Protein AF-A0A1B8TB53-F1 (afdb_monomer_lite)

Radius of gyration: 17.91 Å; chains: 1; bounding box: 60×24×45 Å

Secondary structure (DSSP, 8-state):
------TTSPPP---HHHHHHHHHHHHTT----EEEEE----EEE-TTS-EEEPTTTT-EEE-HHHHHHHHHHHTTSS-EE-TTS-EE-GGGS-HHHHHHHHTS--EEEEE----HHHHHHHHHHHHHSSPPPPGGGS--

Structure (mmCIF, N/CA/C/O backbone):
data_AF-A0A1B8TB53-F1
#
_entry.id   AF-A0A1B8TB53-F1
#
loop_
_atom_site.group_PDB
_atom_site.id
_atom_site.type_symbol
_atom_site.label_atom_id
_atom_site.label_alt_id
_atom_site.label_comp_id
_atom_site.label_asym_id
_atom_site.label_entity_id
_atom_site.label_seq_id
_atom_site.pdbx_PDB_ins_code
_atom_site.Cartn_x
_atom_site.Cartn_y
_atom_site.Cartn_z
_atom_site.occupancy
_atom_site.B_iso_or_equiv
_atom_site.auth_seq_id
_atom_site.auth_comp_id
_atom_site.auth_asym_id
_atom_site.auth_atom_id
_atom_site.pdbx_PDB_model_num
ATOM 1 N N . MET A 1 1 ? 6.906 1.772 4.333 1.00 70.94 1 MET A N 1
ATOM 2 C CA . MET A 1 1 ? 7.228 0.341 4.105 1.00 70.94 1 MET A CA 1
ATOM 3 C C . MET A 1 1 ? 8.303 0.130 3.020 1.00 70.94 1 MET A C 1
ATOM 5 O O . MET A 1 1 ? 8.197 -0.798 2.235 1.00 70.94 1 MET A O 1
ATOM 9 N N . GLY A 1 2 ? 9.378 0.926 2.985 1.00 82.44 2 GLY A N 1
ATOM 10 C CA . GLY A 1 2 ? 10.648 0.583 2.308 1.00 82.44 2 GLY A CA 1
ATOM 11 C C . GLY A 1 2 ? 10.716 0.489 0.770 1.00 82.44 2 GLY A C 1
ATOM 12 O O . GLY A 1 2 ? 11.801 0.689 0.238 1.00 82.44 2 GLY A O 1
ATOM 13 N N . PHE A 1 3 ? 9.625 0.216 0.048 1.00 91.75 3 PHE A N 1
ATOM 14 C CA . PHE A 1 3 ? 9.687 0.026 -1.408 1.00 91.75 3 PHE A CA 1
ATOM 15 C C . PHE A 1 3 ? 9.943 1.337 -2.174 1.00 91.75 3 PHE A C 1
ATOM 17 O O . PHE A 1 3 ? 9.297 2.348 -1.870 1.00 91.75 3 PHE A O 1
ATOM 24 N N . PRO A 1 4 ? 10.815 1.329 -3.202 1.00 93.69 4 PRO A N 1
ATOM 25 C CA . PRO A 1 4 ? 10.954 2.455 -4.114 1.00 93.69 4 PRO A CA 1
ATOM 26 C C . PRO A 1 4 ? 9.691 2.627 -4.968 1.00 93.69 4 PRO A C 1
ATOM 28 O O . PRO A 1 4 ? 8.996 1.664 -5.302 1.00 93.69 4 PRO A O 1
ATOM 31 N N . LEU A 1 5 ? 9.392 3.875 -5.327 1.00 93.94 5 LEU A N 1
ATOM 32 C CA . LEU A 1 5 ? 8.239 4.238 -6.149 1.00 93.94 5 LEU A CA 1
ATOM 33 C C . LEU A 1 5 ? 8.730 4.784 -7.493 1.00 93.94 5 LEU A C 1
ATOM 35 O O . LEU A 1 5 ? 9.661 5.594 -7.503 1.00 93.94 5 LEU A O 1
ATOM 39 N N . PRO A 1 6 ? 8.124 4.386 -8.622 1.00 92.69 6 PRO A N 1
ATOM 40 C CA . PRO A 1 6 ? 8.462 4.974 -9.904 1.00 92.69 6 PRO A CA 1
ATOM 41 C C . PRO A 1 6 ? 7.930 6.413 -10.001 1.00 92.69 6 PRO A C 1
ATOM 43 O O . PRO A 1 6 ? 6.891 6.753 -9.434 1.00 92.69 6 PRO A O 1
ATOM 46 N N . SER A 1 7 ? 8.627 7.262 -10.758 1.00 92.69 7 SER A N 1
ATOM 47 C CA . SER A 1 7 ? 8.353 8.708 -10.869 1.00 92.69 7 SER A CA 1
ATOM 48 C C . SER A 1 7 ? 6.968 9.055 -11.430 1.00 92.69 7 SER A C 1
ATOM 50 O O . SER A 1 7 ? 6.443 10.134 -11.166 1.00 92.69 7 SER A O 1
ATOM 52 N N . TRP A 1 8 ? 6.373 8.144 -12.200 1.00 93.06 8 TRP A N 1
ATOM 53 C CA 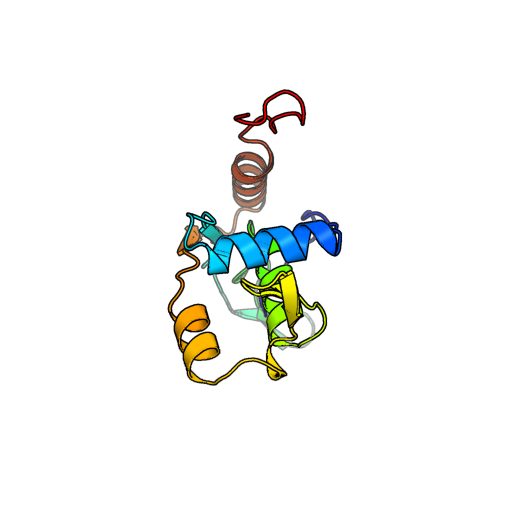. TRP A 1 8 ? 5.056 8.287 -12.822 1.00 93.06 8 TRP A CA 1
ATOM 54 C C . TRP A 1 8 ? 3.899 7.793 -11.942 1.00 93.06 8 TRP A C 1
ATOM 56 O O . TRP A 1 8 ? 2.736 7.938 -12.323 1.00 93.06 8 TRP A O 1
ATOM 66 N N . GLN A 1 9 ? 4.179 7.204 -10.776 1.00 93.31 9 GLN A N 1
ATOM 67 C CA . GLN A 1 9 ? 3.130 6.788 -9.851 1.00 93.31 9 GLN A CA 1
ATOM 68 C C . GLN A 1 9 ? 2.504 8.004 -9.162 1.00 93.31 9 GLN A C 1
ATOM 70 O O . GLN A 1 9 ? 3.156 9.012 -8.891 1.00 93.31 9 GLN A O 1
ATOM 75 N N . ARG A 1 10 ? 1.211 7.904 -8.845 1.00 93.19 10 ARG A N 1
ATOM 76 C CA . ARG A 1 10 ? 0.496 8.968 -8.133 1.00 93.19 10 ARG A CA 1
ATOM 77 C C . ARG A 1 10 ? 1.070 9.225 -6.724 1.00 93.19 10 ARG A C 1
ATOM 79 O O . ARG A 1 10 ? 1.613 8.309 -6.098 1.00 93.19 10 ARG A O 1
ATOM 86 N N . PRO A 1 11 ? 0.882 10.436 -6.170 1.00 94.00 11 PRO A N 1
ATOM 87 C CA . PRO A 1 11 ? 1.236 10.721 -4.784 1.00 94.00 11 PRO A CA 1
ATOM 88 C C . PRO A 1 11 ? 0.308 10.018 -3.779 1.00 94.00 11 PRO A C 1
ATOM 90 O O . PRO A 1 11 ? -0.775 9.516 -4.104 1.00 94.00 11 PRO A O 1
ATOM 93 N N . LEU A 1 12 ? 0.719 10.040 -2.510 1.00 93.94 12 LEU A N 1
ATOM 94 C CA . LEU A 1 12 ? -0.137 9.688 -1.379 1.00 93.94 12 LEU A CA 1
ATOM 95 C C . LEU A 1 12 ? -1.330 10.645 -1.307 1.00 93.94 12 LEU A C 1
ATOM 97 O O . LEU A 1 12 ? -1.154 11.853 -1.192 1.00 93.94 12 LEU A O 1
ATOM 101 N N . CYS A 1 13 ? -2.539 10.100 -1.400 1.00 94.50 13 CYS A N 1
ATOM 102 C CA . CYS A 1 13 ? -3.775 10.882 -1.480 1.00 94.50 13 CYS A CA 1
ATOM 103 C C . CYS A 1 13 ? -4.923 10.305 -0.646 1.00 94.50 13 CYS A C 1
ATOM 105 O O . CYS A 1 13 ? -5.995 10.903 -0.604 1.00 94.50 13 CYS A O 1
ATOM 107 N N . TRP A 1 14 ? -4.728 9.165 0.028 1.00 96.44 14 TRP A N 1
ATOM 108 C CA . TRP A 1 14 ? -5.709 8.687 0.998 1.00 96.44 14 TRP A CA 1
ATOM 109 C C . TRP A 1 14 ? -5.804 9.619 2.206 1.00 96.44 14 TRP A C 1
ATOM 111 O O . TRP A 1 14 ? -4.812 9.882 2.891 1.00 96.44 14 TRP A O 1
ATOM 121 N N . THR A 1 15 ? -7.030 10.062 2.469 1.00 95.75 15 THR A N 1
ATOM 122 C CA . THR A 1 15 ? -7.444 10.766 3.690 1.00 95.75 15 THR A CA 1
ATOM 123 C C . THR A 1 15 ? -7.280 9.880 4.926 1.00 95.75 15 THR A C 1
ATOM 125 O O . THR A 1 15 ? -7.162 8.655 4.812 1.00 95.75 15 THR A O 1
ATOM 128 N N . ALA A 1 16 ? -7.288 10.482 6.117 1.00 93.75 16 ALA A N 1
ATOM 129 C CA . ALA A 1 16 ? -7.226 9.730 7.369 1.00 93.75 16 ALA A CA 1
ATOM 130 C C . ALA A 1 16 ? -8.389 8.729 7.465 1.00 93.75 16 ALA A C 1
ATOM 132 O O . ALA A 1 16 ? -8.177 7.564 7.782 1.00 93.75 16 ALA A O 1
ATOM 133 N N . GLU A 1 17 ? -9.585 9.140 7.055 1.00 94.38 17 GLU A N 1
ATOM 134 C CA . GLU A 1 17 ? -10.802 8.331 7.065 1.00 94.38 17 GLU A CA 1
ATOM 135 C C . GLU A 1 17 ? -10.712 7.137 6.104 1.00 94.38 17 GLU A C 1
ATOM 137 O O . GLU A 1 17 ? -11.227 6.056 6.389 1.00 94.38 17 GLU A O 1
ATOM 142 N N . GLN A 1 18 ? -10.060 7.297 4.946 1.00 95.81 18 GLN A N 1
ATOM 143 C CA . GLN A 1 18 ? -9.799 6.178 4.031 1.00 95.81 18 GLN A CA 1
ATOM 144 C C . GLN A 1 18 ? -8.791 5.190 4.619 1.00 95.81 18 GLN A C 1
ATOM 146 O O . GLN A 1 18 ? -8.994 3.981 4.506 1.00 95.81 18 GLN A O 1
ATOM 151 N N . LYS A 1 19 ? -7.732 5.688 5.269 1.00 97.19 19 LYS A N 1
ATOM 152 C CA . LYS A 1 19 ? -6.756 4.831 5.953 1.00 97.19 19 LYS A CA 1
ATOM 153 C C . LYS A 1 19 ? -7.418 4.058 7.093 1.00 97.19 19 LYS A C 1
ATOM 155 O O . LYS A 1 19 ? -7.247 2.846 7.152 1.00 97.19 19 LYS A O 1
ATOM 160 N N . THR A 1 20 ? -8.217 4.718 7.931 1.00 96.19 20 THR A N 1
ATOM 161 C CA . THR A 1 20 ? -8.949 4.077 9.034 1.00 96.19 20 THR A CA 1
ATOM 162 C C . THR A 1 20 ? -9.864 2.968 8.524 1.00 96.19 20 THR A C 1
ATOM 164 O O . THR A 1 20 ? -9.717 1.832 8.965 1.00 96.19 20 THR A O 1
ATOM 167 N N . ARG A 1 21 ? -10.704 3.241 7.514 1.00 94.75 21 ARG A N 1
ATOM 168 C CA . ARG A 1 21 ? -11.585 2.224 6.903 1.00 94.75 21 ARG A CA 1
ATOM 169 C C . ARG A 1 21 ? -10.827 1.031 6.325 1.00 94.75 21 ARG A C 1
ATOM 171 O O . ARG A 1 21 ? -11.288 -0.109 6.390 1.00 94.75 21 ARG A O 1
ATOM 178 N N . PHE A 1 22 ? -9.650 1.276 5.756 1.00 96.38 22 PHE A N 1
ATOM 179 C CA . PHE A 1 22 ? -8.800 0.191 5.286 1.00 96.38 22 PHE A CA 1
ATOM 180 C C . PHE A 1 22 ? -8.290 -0.684 6.441 1.00 96.38 22 PHE A C 1
ATOM 182 O O . PHE A 1 22 ? -8.350 -1.906 6.338 1.00 96.38 22 PHE A O 1
ATOM 189 N N . ILE A 1 23 ? -7.844 -0.096 7.556 1.00 96.62 23 ILE A N 1
ATOM 190 C CA . ILE A 1 23 ? -7.408 -0.874 8.727 1.00 96.62 23 ILE A CA 1
ATOM 191 C C . ILE A 1 23 ? -8.577 -1.627 9.377 1.00 96.62 23 ILE A C 1
ATOM 193 O O . ILE A 1 23 ? -8.408 -2.782 9.761 1.00 96.62 23 ILE A O 1
ATOM 197 N N . GLU A 1 24 ? -9.770 -1.032 9.438 1.00 94.94 24 GLU A N 1
ATOM 198 C CA . GLU A 1 24 ? -10.997 -1.725 9.869 1.00 94.94 24 GLU A CA 1
ATOM 199 C C . GLU A 1 24 ? -11.269 -2.967 9.011 1.00 94.94 24 GLU A C 1
ATOM 201 O O . GLU A 1 24 ? -11.622 -4.020 9.537 1.00 94.94 24 GLU A O 1
ATOM 206 N N . SER A 1 25 ? -11.018 -2.887 7.700 1.00 94.19 25 SER A N 1
ATOM 207 C CA . SER A 1 25 ? -11.163 -4.034 6.793 1.00 94.19 25 SER A CA 1
ATOM 208 C C . SER A 1 25 ? -10.184 -5.167 7.143 1.00 94.19 25 SER A C 1
ATOM 210 O O . SER A 1 25 ? -10.558 -6.339 7.126 1.00 94.19 25 SER A O 1
ATOM 212 N N . ILE A 1 26 ? -8.949 -4.833 7.540 1.00 95.00 26 ILE A N 1
ATOM 213 C CA . ILE A 1 26 ? -7.969 -5.823 8.024 1.00 95.00 26 ILE A CA 1
ATOM 214 C C . ILE A 1 26 ? -8.471 -6.490 9.312 1.00 95.00 26 ILE A C 1
ATOM 216 O O . ILE A 1 26 ? -8.418 -7.713 9.434 1.00 95.00 26 ILE A O 1
ATOM 220 N N . TRP A 1 27 ? -8.988 -5.710 10.265 1.00 94.38 27 TRP A N 1
ATOM 221 C CA . TRP A 1 27 ? -9.533 -6.240 11.521 1.00 94.38 27 TRP A CA 1
ATOM 222 C C . TRP A 1 27 ? -10.758 -7.133 11.320 1.00 94.38 27 TRP A C 1
ATOM 224 O O . TRP A 1 27 ? -10.879 -8.167 11.985 1.00 94.38 27 TRP A O 1
ATOM 234 N N . ALA A 1 28 ? -11.619 -6.773 10.367 1.00 91.88 28 ALA A N 1
ATOM 235 C CA . ALA A 1 28 ? -12.775 -7.563 9.959 1.00 91.88 28 ALA A CA 1
ATOM 236 C C . ALA A 1 28 ? -12.389 -8.883 9.265 1.00 91.88 28 ALA A C 1
ATOM 238 O O . ALA A 1 28 ? -13.241 -9.755 9.099 1.00 91.88 28 ALA A O 1
ATOM 239 N N . GLY A 1 29 ? -11.122 -9.054 8.869 1.00 90.00 29 GLY A N 1
ATOM 240 C CA . GLY A 1 29 ? -10.645 -10.251 8.178 1.00 90.00 29 GLY A CA 1
ATOM 241 C C . GLY A 1 29 ? -11.221 -10.408 6.770 1.00 90.00 29 GLY A C 1
ATOM 242 O O . GLY A 1 29 ? -11.274 -11.528 6.260 1.00 90.00 29 GLY A O 1
ATOM 243 N N . VAL A 1 30 ? -11.679 -9.314 6.150 1.00 90.56 30 VAL A N 1
ATOM 244 C CA . VAL A 1 30 ? -12.139 -9.338 4.757 1.00 90.56 30 VAL A CA 1
ATOM 245 C C . VAL A 1 30 ? -10.949 -9.338 3.801 1.00 90.56 30 VAL A C 1
ATOM 247 O O . VAL A 1 30 ? -9.842 -8.936 4.162 1.00 90.56 30 VAL A O 1
ATOM 250 N N . ASP A 1 31 ? -11.172 -9.779 2.563 1.00 90.81 31 ASP A N 1
ATOM 251 C CA . ASP A 1 31 ? -10.146 -9.692 1.528 1.00 90.81 31 ASP A CA 1
ATOM 252 C C . ASP A 1 31 ? -9.798 -8.220 1.238 1.00 90.81 31 ASP A C 1
ATOM 254 O O . ASP A 1 31 ? -10.652 -7.413 0.869 1.00 90.81 31 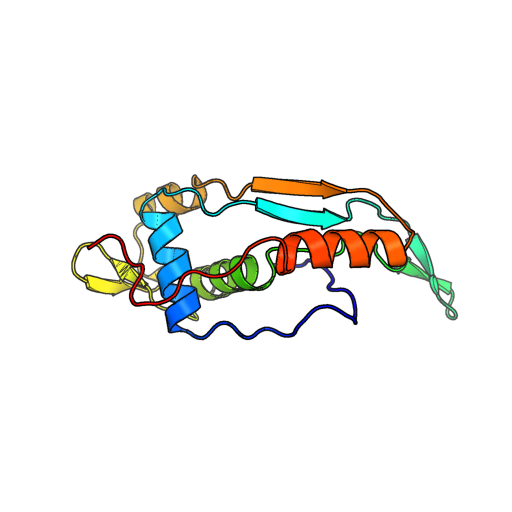ASP A O 1
ATOM 258 N N . ILE A 1 32 ? -8.522 -7.879 1.415 1.00 92.88 32 ILE A N 1
ATOM 259 C CA . ILE A 1 32 ? -7.952 -6.543 1.184 1.00 92.88 32 ILE A CA 1
ATOM 260 C C . ILE A 1 32 ? -7.200 -6.450 -0.154 1.00 92.88 32 ILE A C 1
ATOM 262 O O . ILE A 1 32 ? -6.557 -5.432 -0.459 1.00 92.88 32 ILE A O 1
ATOM 266 N N . GLY A 1 33 ? -7.262 -7.518 -0.952 1.00 92.62 33 GLY A N 1
ATOM 267 C CA . GLY A 1 33 ? -6.557 -7.693 -2.210 1.00 92.62 33 GLY A CA 1
ATOM 268 C C . GLY A 1 33 ? -5.052 -7.890 -2.033 1.00 92.62 33 GLY A C 1
ATOM 269 O O . GLY A 1 33 ? -4.541 -8.197 -0.957 1.00 92.62 33 GLY A O 1
ATOM 270 N N . SER A 1 34 ? -4.316 -7.670 -3.122 1.00 95.38 34 SER A N 1
ATOM 271 C CA . SER A 1 34 ? -2.853 -7.773 -3.164 1.00 95.38 34 SER A CA 1
ATOM 272 C C . SER A 1 34 ? -2.185 -6.417 -3.383 1.00 95.38 34 SER A C 1
ATOM 274 O O . SER A 1 34 ? -2.794 -5.534 -3.991 1.00 95.38 34 SER A O 1
ATOM 276 N N . TYR A 1 35 ? -0.927 -6.272 -2.973 1.00 96.25 35 TYR A N 1
ATOM 277 C CA . TYR A 1 35 ? -0.017 -5.246 -3.501 1.00 96.25 35 TYR A CA 1
ATOM 278 C C . TYR A 1 35 ? 0.862 -5.851 -4.599 1.00 96.25 35 TYR A C 1
ATOM 280 O O . TYR A 1 35 ? 1.036 -7.068 -4.643 1.00 96.25 35 TYR A O 1
ATOM 288 N N . LEU A 1 36 ? 1.386 -5.028 -5.507 1.00 97.00 36 LEU A N 1
ATOM 289 C CA . LEU A 1 36 ? 2.154 -5.493 -6.665 1.00 97.00 36 LEU A CA 1
ATOM 290 C C . LEU A 1 36 ? 3.545 -4.869 -6.676 1.00 97.00 36 LEU A C 1
ATOM 292 O O . LEU A 1 36 ? 3.662 -3.646 -6.648 1.00 97.00 36 LEU A O 1
ATOM 296 N N . VAL A 1 37 ? 4.576 -5.702 -6.786 1.00 97.56 37 VAL A N 1
ATOM 297 C CA . VAL A 1 37 ? 5.983 -5.280 -6.837 1.00 97.56 37 VAL A CA 1
ATOM 298 C C . VAL A 1 37 ? 6.639 -5.785 -8.123 1.00 97.56 37 VAL A C 1
ATOM 300 O O . VAL A 1 37 ? 6.345 -6.889 -8.585 1.00 97.56 37 VAL A O 1
ATOM 303 N N . ASN A 1 38 ? 7.536 -4.989 -8.701 1.00 97.25 38 ASN A N 1
ATOM 304 C CA . ASN A 1 38 ? 8.485 -5.474 -9.695 1.00 97.25 38 ASN A CA 1
ATOM 305 C C . ASN A 1 38 ? 9.656 -6.155 -8.974 1.00 97.25 38 ASN A C 1
ATOM 307 O O . ASN A 1 38 ? 10.523 -5.475 -8.449 1.00 97.25 38 ASN A O 1
ATOM 311 N N . GLU A 1 39 ? 9.691 -7.483 -8.925 1.00 95.44 39 GLU A N 1
ATOM 312 C CA . GLU A 1 39 ? 10.753 -8.253 -8.251 1.00 95.44 39 GLU A CA 1
ATOM 313 C C . GLU A 1 39 ? 12.039 -8.390 -9.079 1.00 95.44 39 GLU A C 1
ATOM 315 O O . GLU A 1 39 ? 12.927 -9.171 -8.734 1.00 95.44 39 GLU A O 1
ATOM 320 N N . ALA A 1 40 ? 12.155 -7.660 -10.188 1.00 93.88 40 ALA A N 1
ATOM 321 C CA . ALA A 1 40 ? 13.443 -7.475 -10.835 1.00 93.88 40 ALA A CA 1
ATOM 322 C C . ALA A 1 40 ? 14.320 -6.590 -9.940 1.00 93.88 40 ALA A C 1
ATOM 324 O O . ALA A 1 40 ? 13.840 -5.598 -9.397 1.00 93.88 40 ALA A O 1
ATOM 325 N N . TRP A 1 41 ? 15.591 -6.947 -9.778 1.00 94.19 41 TRP A N 1
ATOM 326 C CA . TRP A 1 41 ? 16.581 -6.113 -9.107 1.00 94.19 41 TRP A CA 1
ATOM 327 C C . TRP A 1 41 ? 17.967 -6.403 -9.671 1.00 94.19 41 TRP A C 1
ATOM 329 O O . TRP A 1 41 ? 18.281 -7.529 -10.056 1.00 94.19 41 TRP A O 1
ATOM 339 N N . GLU A 1 42 ? 18.776 -5.357 -9.765 1.00 94.00 42 GLU A N 1
ATOM 340 C CA . GLU A 1 42 ? 20.137 -5.416 -10.279 1.00 94.00 42 GLU A CA 1
ATOM 341 C C . GLU A 1 42 ? 20.913 -4.230 -9.705 1.00 94.00 42 GLU A C 1
ATOM 343 O O . GLU A 1 42 ? 20.356 -3.145 -9.524 1.00 94.00 42 GLU A O 1
ATOM 348 N N . TYR A 1 43 ? 22.192 -4.438 -9.409 1.00 92.62 43 TYR A N 1
ATOM 349 C CA . TYR A 1 43 ? 23.099 -3.346 -9.076 1.00 92.62 43 TYR A CA 1
ATOM 350 C C . TYR A 1 43 ? 23.741 -2.802 -10.352 1.00 92.62 43 TYR A C 1
ATOM 352 O O . TYR A 1 43 ? 24.170 -3.567 -11.212 1.00 92.62 43 TYR A O 1
ATOM 360 N N . GLN A 1 44 ? 23.852 -1.484 -10.446 1.00 92.88 44 GLN A N 1
ATOM 361 C CA . GLN A 1 44 ? 24.605 -0.781 -11.477 1.00 92.88 44 GLN A CA 1
ATOM 362 C C . GLN A 1 44 ? 25.557 0.220 -10.819 1.00 92.88 44 GLN A C 1
ATOM 364 O O . GLN A 1 44 ? 25.303 0.693 -9.713 1.00 92.88 44 GLN A O 1
ATOM 369 N N . GLU A 1 45 ? 26.646 0.567 -11.494 1.00 92.69 45 GLU A N 1
ATOM 370 C CA . GLU A 1 45 ? 27.512 1.651 -11.035 1.00 92.69 45 GLU A CA 1
ATOM 371 C C . GLU A 1 45 ? 26.927 3.003 -11.452 1.00 92.69 45 GLU A C 1
ATOM 373 O O . GLU A 1 45 ? 26.508 3.194 -12.597 1.00 92.69 45 GLU A O 1
ATOM 378 N N . ASP A 1 46 ? 26.881 3.948 -10.517 1.00 89.38 46 ASP A N 1
ATOM 379 C CA . ASP A 1 46 ? 26.564 5.335 -10.832 1.00 89.38 46 ASP A CA 1
ATOM 380 C C . ASP A 1 46 ? 27.771 6.061 -11.458 1.00 89.38 46 ASP A C 1
ATOM 382 O O . ASP A 1 46 ? 28.883 5.541 -11.560 1.00 89.38 46 ASP A O 1
ATOM 386 N N . SER A 1 47 ? 27.573 7.318 -11.860 1.00 85.44 47 SER A N 1
ATOM 387 C CA . SER A 1 47 ? 28.633 8.150 -12.447 1.00 85.44 47 SER A CA 1
ATOM 388 C C . SER A 1 47 ? 29.809 8.448 -11.505 1.00 85.44 47 SER A C 1
ATOM 390 O O . SER A 1 47 ? 30.801 9.038 -11.936 1.00 85.44 47 SER A O 1
ATOM 392 N N . ARG A 1 48 ? 29.713 8.065 -10.228 1.00 88.31 48 ARG A N 1
ATOM 393 C CA . ARG A 1 48 ? 30.736 8.220 -9.187 1.00 88.31 48 ARG A CA 1
ATOM 394 C C . ARG A 1 48 ? 31.356 6.876 -8.782 1.00 88.31 48 ARG A C 1
ATOM 396 O O . ARG A 1 48 ? 32.167 6.859 -7.857 1.00 88.31 48 ARG A O 1
ATOM 403 N N . GLY A 1 49 ? 31.007 5.780 -9.463 1.00 87.38 49 GLY A N 1
ATOM 404 C CA . GLY A 1 49 ? 31.486 4.427 -9.170 1.00 87.38 49 GLY A CA 1
ATOM 405 C C . GLY A 1 49 ? 30.854 3.799 -7.924 1.00 87.38 49 GLY A C 1
ATOM 406 O O . GLY A 1 49 ? 31.385 2.824 -7.395 1.00 87.38 49 GLY A O 1
ATOM 407 N N . ALA A 1 50 ? 29.754 4.355 -7.412 1.00 90.38 50 ALA A N 1
ATOM 408 C CA . ALA A 1 50 ? 29.002 3.757 -6.318 1.00 90.38 50 ALA A CA 1
ATOM 409 C C . AL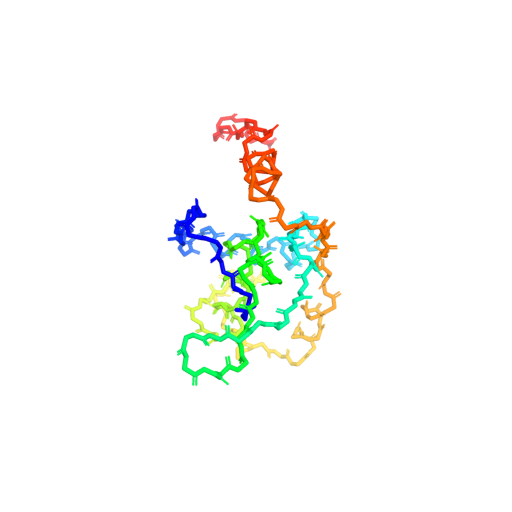A A 1 50 ? 28.007 2.724 -6.862 1.00 90.38 50 ALA A C 1
ATOM 411 O O . ALA A 1 50 ? 27.311 2.973 -7.844 1.00 90.38 50 ALA A O 1
ATOM 412 N N . SER A 1 51 ? 27.912 1.573 -6.192 1.00 92.00 51 SER A N 1
ATOM 413 C CA . SER A 1 51 ? 26.890 0.568 -6.494 1.00 92.00 51 SER A CA 1
ATOM 414 C C . SER A 1 51 ? 25.516 1.085 -6.064 1.00 92.00 51 SER A C 1
ATOM 416 O O . SER A 1 51 ? 25.273 1.323 -4.878 1.00 92.00 51 SER A O 1
ATOM 418 N N . VAL A 1 52 ? 24.625 1.275 -7.032 1.00 92.25 52 VAL A N 1
ATOM 419 C CA . VAL A 1 52 ? 23.242 1.717 -6.841 1.00 92.25 52 VAL A CA 1
ATOM 420 C C . VAL A 1 52 ? 22.289 0.708 -7.464 1.00 92.25 52 VAL A C 1
ATOM 422 O O . VAL A 1 52 ? 22.646 -0.024 -8.383 1.00 92.25 52 VAL A O 1
ATOM 425 N N . TYR A 1 53 ? 21.052 0.660 -6.984 1.00 91.75 53 TYR A N 1
ATOM 426 C CA . TYR A 1 53 ? 20.033 -0.142 -7.648 1.00 91.75 53 TYR A CA 1
ATOM 427 C C . TYR A 1 53 ? 19.727 0.425 -9.032 1.00 91.75 53 TYR A C 1
ATOM 429 O O . TYR A 1 53 ? 19.543 1.634 -9.198 1.00 91.75 53 TYR A O 1
ATOM 437 N N . ARG A 1 54 ? 19.636 -0.465 -10.017 1.00 93.12 54 ARG A N 1
ATOM 438 C CA . ARG A 1 54 ? 19.129 -0.142 -11.344 1.00 93.12 54 ARG A CA 1
ATOM 439 C C . ARG A 1 54 ? 17.701 0.381 -11.245 1.00 93.12 54 ARG A C 1
ATOM 441 O O . ARG A 1 54 ? 16.923 -0.066 -10.399 1.00 93.12 54 ARG A O 1
ATOM 448 N N . GLU A 1 55 ? 17.349 1.310 -12.127 1.00 92.44 55 GLU A N 1
ATOM 449 C CA . GLU A 1 55 ? 15.982 1.815 -12.236 1.00 92.44 55 GLU A CA 1
ATOM 450 C C . GLU A 1 55 ? 14.971 0.663 -12.361 1.00 92.44 55 GLU A C 1
ATOM 452 O O . GLU A 1 55 ? 15.222 -0.332 -13.037 1.00 92.44 55 GLU A O 1
ATOM 457 N N . PHE A 1 56 ? 13.833 0.801 -11.681 1.00 94.25 56 PHE A N 1
ATOM 458 C CA . PHE A 1 56 ? 12.796 -0.227 -11.546 1.00 94.25 56 PHE A CA 1
ATOM 459 C C . PHE A 1 56 ? 13.161 -1.452 -10.699 1.00 94.25 56 PHE A C 1
ATOM 461 O O . PHE A 1 56 ? 12.345 -2.369 -10.613 1.00 94.25 56 PHE A O 1
ATOM 468 N N . SER A 1 57 ? 14.299 -1.452 -10.000 1.00 94.94 57 SER A N 1
ATOM 469 C CA . SER A 1 57 ? 14.583 -2.494 -9.008 1.00 94.94 57 SER A CA 1
ATOM 470 C C . SER A 1 57 ? 13.598 -2.432 -7.838 1.00 94.94 57 SER A C 1
ATOM 472 O O . SER A 1 57 ? 13.459 -1.383 -7.211 1.00 94.94 57 SER A O 1
ATOM 474 N N . GLU A 1 58 ? 12.923 -3.544 -7.545 1.00 95.12 58 GLU A N 1
ATOM 475 C CA . GLU A 1 58 ? 12.005 -3.711 -6.401 1.00 95.12 58 GLU A CA 1
ATOM 476 C C . GLU A 1 58 ? 10.876 -2.666 -6.300 1.00 95.12 58 GLU A C 1
ATOM 478 O O . GLU A 1 58 ? 10.321 -2.439 -5.222 1.00 95.12 58 GLU A O 1
ATOM 483 N N . VAL A 1 59 ? 10.504 -2.011 -7.407 1.00 96.06 59 VAL A N 1
ATOM 484 C CA . VAL A 1 59 ? 9.528 -0.911 -7.360 1.00 96.06 59 VAL A CA 1
ATOM 485 C C . VAL A 1 59 ? 8.112 -1.387 -7.061 1.00 96.06 59 VAL A C 1
ATOM 487 O O . VAL A 1 59 ? 7.632 -2.383 -7.606 1.00 96.06 59 VAL A O 1
ATOM 490 N N . LEU A 1 60 ? 7.405 -0.630 -6.225 1.00 96.88 60 LEU A N 1
ATOM 491 C CA . LEU A 1 60 ? 6.002 -0.873 -5.919 1.00 96.88 60 LEU A CA 1
ATOM 492 C C . LEU A 1 60 ? 5.111 -0.305 -7.027 1.00 96.88 60 LEU A C 1
ATOM 494 O O . LEU A 1 60 ? 5.007 0.906 -7.211 1.00 96.88 60 LEU A O 1
ATOM 498 N N . LEU A 1 61 ? 4.405 -1.185 -7.725 1.00 96.12 61 LEU A N 1
ATOM 499 C CA . LEU A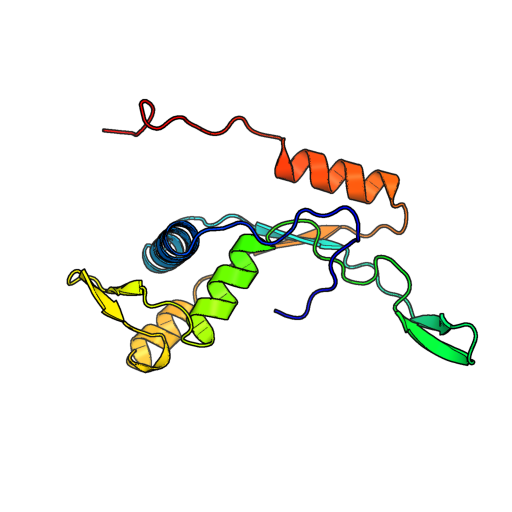 1 61 ? 3.491 -0.820 -8.802 1.00 96.12 61 LEU A CA 1
ATOM 500 C C . LEU A 1 61 ? 2.086 -0.548 -8.255 1.00 96.12 61 LEU A C 1
ATOM 502 O O . LEU A 1 61 ? 1.472 0.447 -8.612 1.00 96.12 61 LEU A O 1
ATOM 506 N N . ASP A 1 62 ? 1.585 -1.359 -7.326 1.00 95.88 62 ASP A N 1
ATOM 507 C CA . ASP A 1 62 ? 0.264 -1.157 -6.714 1.00 95.88 62 ASP A CA 1
ATOM 508 C C . ASP A 1 62 ? 0.297 -1.425 -5.206 1.00 95.88 62 ASP A C 1
ATOM 510 O O . ASP A 1 62 ? 1.145 -2.159 -4.708 1.00 95.88 62 ASP A O 1
ATOM 514 N N . GLY A 1 63 ? -0.648 -0.840 -4.471 1.00 94.75 63 GLY A N 1
ATOM 515 C CA . GLY A 1 63 ? -0.784 -1.011 -3.025 1.00 94.75 6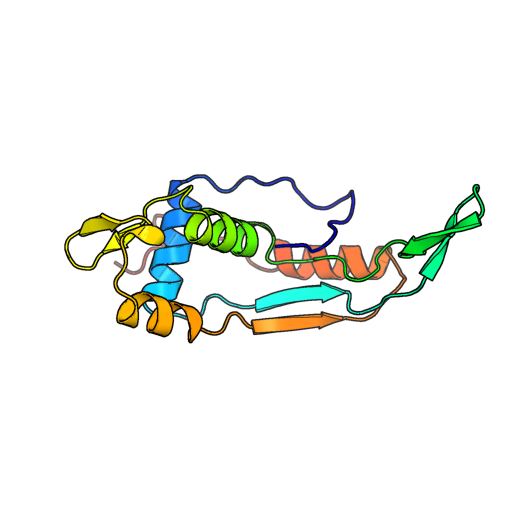3 GLY A CA 1
ATOM 516 C C . GLY A 1 63 ? -0.131 0.092 -2.195 1.00 94.75 63 GLY A C 1
ATOM 517 O O . GLY A 1 63 ? -0.188 0.018 -0.973 1.00 94.75 63 GLY A O 1
ATOM 518 N N . GLN A 1 64 ? 0.412 1.142 -2.822 1.00 95.56 64 GLN A N 1
ATOM 519 C CA . GLN A 1 64 ? 1.074 2.275 -2.154 1.00 95.56 64 GLN A CA 1
ATOM 520 C C . GLN A 1 64 ? 0.251 2.839 -0.986 1.00 95.56 64 GLN A C 1
ATOM 522 O O . GLN A 1 64 ? 0.722 2.870 0.144 1.00 95.56 64 GLN A O 1
ATOM 527 N N . GLN A 1 65 ? -1.008 3.214 -1.228 1.00 95.44 65 GLN A N 1
ATOM 528 C CA . GLN A 1 65 ? -1.852 3.821 -0.191 1.00 95.44 65 GLN A CA 1
ATOM 529 C C . GLN A 1 65 ? -2.189 2.841 0.948 1.00 95.44 65 GLN A C 1
ATOM 531 O O . GLN A 1 65 ? -2.242 3.240 2.109 1.00 95.44 65 GLN A O 1
ATOM 536 N N . ARG A 1 66 ? -2.368 1.553 0.616 1.00 96.38 66 ARG A N 1
ATOM 537 C CA . ARG A 1 66 ? -2.665 0.466 1.563 1.00 96.38 66 ARG A CA 1
ATOM 538 C C . ARG A 1 66 ? -1.472 0.178 2.472 1.00 96.38 66 ARG A C 1
ATOM 540 O O . ARG A 1 66 ? -1.621 0.131 3.689 1.00 96.38 66 ARG A O 1
ATOM 547 N N . LEU A 1 67 ? -0.276 0.065 1.895 1.00 96.62 67 LEU A N 1
ATOM 548 C CA . LEU A 1 67 ? 0.968 -0.107 2.647 1.00 96.62 67 LEU A CA 1
ATOM 549 C C . LEU A 1 67 ? 1.261 1.101 3.540 1.00 96.62 67 LEU A C 1
ATOM 551 O O . LEU A 1 67 ? 1.670 0.921 4.684 1.00 96.62 67 LEU A O 1
ATOM 555 N N . THR A 1 68 ? 1.012 2.320 3.054 1.00 96.31 68 THR A N 1
ATOM 556 C CA . THR A 1 68 ? 1.147 3.531 3.871 1.00 96.31 68 THR A CA 1
ATOM 557 C C . THR A 1 68 ? 0.123 3.581 5.002 1.00 96.31 68 THR A C 1
ATOM 559 O O . THR A 1 68 ? 0.475 3.982 6.103 1.00 96.31 68 THR A O 1
ATOM 562 N N . ALA A 1 69 ? -1.122 3.151 4.782 1.00 96.88 69 ALA A N 1
ATOM 563 C CA . ALA A 1 69 ? -2.117 3.069 5.852 1.00 96.88 69 ALA A CA 1
ATOM 564 C C . ALA A 1 69 ? -1.672 2.106 6.966 1.00 96.88 69 ALA A C 1
ATOM 566 O O . ALA A 1 69 ? -1.752 2.456 8.142 1.00 96.88 69 ALA A O 1
ATOM 567 N N . ILE A 1 70 ? -1.144 0.932 6.596 1.00 96.44 70 ILE A N 1
ATOM 568 C CA . ILE A 1 70 ? -0.582 -0.040 7.549 1.00 96.44 70 ILE A CA 1
ATOM 569 C C . ILE A 1 70 ? 0.604 0.573 8.297 1.00 96.44 70 ILE A C 1
ATOM 571 O O . ILE A 1 70 ? 0.661 0.494 9.519 1.00 96.44 70 ILE A O 1
ATOM 575 N N . GLU A 1 71 ? 1.535 1.214 7.591 1.00 96.12 71 GLU A N 1
ATOM 576 C CA . GLU A 1 71 ? 2.681 1.890 8.208 1.00 96.12 71 GLU A CA 1
ATOM 577 C C . GLU A 1 71 ? 2.252 2.968 9.203 1.00 96.12 71 GLU A C 1
ATOM 579 O O . GLU A 1 71 ? 2.734 2.991 10.333 1.00 96.12 71 GLU A O 1
ATOM 584 N N . ASP A 1 72 ? 1.332 3.843 8.806 1.00 96.69 72 ASP A N 1
ATOM 585 C CA . ASP A 1 72 ? 0.851 4.922 9.661 1.00 96.69 72 ASP A CA 1
ATOM 586 C C . ASP A 1 72 ? 0.130 4.377 10.900 1.00 96.69 72 ASP A C 1
ATOM 588 O O . ASP A 1 72 ? 0.283 4.940 11.984 1.00 96.69 72 ASP A O 1
ATOM 592 N N . TYR A 1 73 ? -0.591 3.260 10.781 1.00 96.62 73 TYR A N 1
ATOM 593 C CA . TYR A 1 73 ? -1.204 2.595 11.928 1.00 96.62 73 TYR A CA 1
ATOM 594 C C . TYR A 1 73 ? -0.163 1.990 12.873 1.00 96.62 73 TYR A C 1
ATOM 596 O O . TYR A 1 73 ? -0.170 2.288 14.067 1.00 96.62 73 TYR A O 1
ATOM 604 N N . LEU A 1 74 ? 0.779 1.201 12.345 1.00 95.44 74 LEU A N 1
ATOM 605 C CA . LEU A 1 74 ? 1.828 0.544 13.136 1.00 95.44 74 LEU A CA 1
ATOM 606 C C . LEU A 1 74 ? 2.756 1.548 13.837 1.00 95.44 74 LEU A C 1
ATOM 608 O O . LEU A 1 74 ? 3.256 1.269 14.927 1.00 95.44 74 LEU A O 1
ATOM 612 N N . LEU A 1 75 ? 2.968 2.720 13.233 1.00 95.62 75 LEU A N 1
ATOM 613 C CA . LEU A 1 75 ? 3.736 3.824 13.816 1.00 95.62 75 LEU A CA 1
ATOM 614 C C . LEU A 1 75 ? 2.913 4.712 14.764 1.00 95.62 75 LEU A C 1
ATOM 616 O O . LEU A 1 75 ? 3.444 5.695 15.275 1.00 95.62 75 LEU A O 1
ATOM 620 N N . GLY A 1 76 ? 1.633 4.404 14.994 1.00 95.12 76 GLY A N 1
ATOM 621 C CA . GLY A 1 76 ? 0.767 5.167 15.897 1.00 95.12 76 GLY A CA 1
ATOM 622 C C . GLY A 1 76 ? 0.403 6.566 15.389 1.00 95.12 76 GLY A C 1
ATOM 623 O O . GLY A 1 76 ? 0.104 7.446 16.190 1.00 95.12 76 GLY A O 1
ATOM 624 N N . LYS A 1 77 ? 0.434 6.803 14.073 1.00 95.31 77 LYS A N 1
ATOM 625 C CA . LYS A 1 77 ? 0.032 8.086 13.467 1.00 95.31 77 LYS A CA 1
ATOM 626 C C . LYS A 1 77 ? -1.476 8.199 13.242 1.00 95.31 77 LYS A C 1
ATOM 628 O O . LYS A 1 77 ? -1.975 9.308 13.078 1.00 95.31 77 LYS A O 1
ATOM 633 N N . ILE A 1 78 ? -2.187 7.072 13.198 1.00 95.81 78 ILE A N 1
ATOM 634 C CA . ILE A 1 78 ? -3.650 7.021 13.112 1.00 95.81 78 ILE A CA 1
ATOM 635 C C . ILE A 1 78 ? -4.205 6.109 14.207 1.00 95.81 78 ILE A C 1
ATOM 637 O O . ILE A 1 78 ? -3.627 5.062 14.501 1.00 95.81 78 ILE A O 1
ATOM 641 N N . ALA A 1 79 ? -5.328 6.515 14.798 1.00 95.50 79 ALA A N 1
ATOM 642 C CA . ALA A 1 79 ? -6.112 5.690 15.709 1.00 95.50 79 ALA A CA 1
ATOM 643 C C . ALA A 1 79 ? -7.271 5.050 14.941 1.00 95.50 79 ALA A C 1
ATOM 645 O O . ALA A 1 79 ? -7.880 5.690 14.081 1.00 95.50 79 ALA A O 1
ATOM 646 N N . VAL A 1 80 ? -7.570 3.794 15.258 1.00 95.19 80 VAL A N 1
ATOM 647 C CA . VAL A 1 80 ? -8.645 3.027 14.617 1.00 95.19 80 VAL A CA 1
ATOM 648 C C . VAL A 1 80 ? -9.624 2.583 15.703 1.00 95.19 80 VAL A C 1
ATOM 650 O O . VAL A 1 80 ? -9.156 2.138 16.755 1.00 95.19 80 VAL A O 1
ATOM 653 N N . PRO A 1 81 ? -10.945 2.752 15.510 1.00 93.50 81 PRO A N 1
ATOM 654 C CA . PRO A 1 81 ? -11.943 2.288 16.467 1.00 93.50 81 PRO A CA 1
ATOM 655 C C . PRO A 1 81 ? -11.829 0.783 16.738 1.00 93.50 81 PRO A C 1
ATOM 657 O O . PRO A 1 81 ? -11.664 -0.006 15.809 1.00 93.50 81 PRO A O 1
ATOM 660 N N . ASP A 1 82 ? -11.914 0.392 18.008 1.00 89.62 82 ASP A N 1
ATOM 661 C CA . ASP A 1 82 ? -12.113 -1.004 18.406 1.00 89.62 82 ASP A CA 1
ATOM 662 C C . ASP A 1 82 ? -13.599 -1.413 18.312 1.00 89.62 82 ASP A C 1
ATOM 664 O O . ASP A 1 82 ? -14.455 -0.613 17.929 1.00 89.62 82 ASP A O 1
ATOM 668 N N . ASP A 1 83 ? -13.925 -2.654 18.689 1.00 85.38 83 ASP A N 1
ATOM 669 C CA . ASP A 1 83 ? -15.299 -3.187 18.660 1.00 85.38 83 ASP A CA 1
ATOM 670 C C . ASP A 1 83 ? -16.290 -2.363 19.514 1.00 85.38 83 ASP A C 1
ATOM 672 O O . ASP A 1 83 ? -17.503 -2.451 19.321 1.00 85.38 83 ASP A O 1
ATOM 676 N N . SER A 1 84 ? -15.797 -1.546 20.455 1.00 87.94 84 SER A N 1
ATOM 677 C CA . SER A 1 84 ? -16.614 -0.636 21.272 1.00 87.94 84 SER A CA 1
ATOM 678 C C . SER A 1 84 ? -16.797 0.754 20.647 1.00 87.94 84 SER A C 1
ATOM 680 O O . SER A 1 84 ? -17.477 1.606 21.219 1.00 87.94 84 SER A O 1
ATOM 682 N N . GLY A 1 85 ? -16.185 0.999 19.486 1.00 89.25 85 GLY A N 1
ATOM 683 C CA . GLY A 1 85 ? -16.120 2.302 18.828 1.00 89.25 85 GLY A CA 1
ATOM 684 C C . GLY A 1 85 ? -15.075 3.246 19.431 1.00 89.25 85 GLY A C 1
ATOM 685 O O . GLY A 1 85 ? -15.024 4.417 19.053 1.00 89.25 85 GLY A O 1
ATOM 686 N N . THR A 1 86 ? -14.236 2.773 20.357 1.00 92.62 86 THR A N 1
ATOM 687 C CA . THR A 1 86 ? -13.210 3.602 21.001 1.00 92.62 86 THR A CA 1
ATOM 688 C C . THR A 1 86 ? -11.975 3.680 20.103 1.00 92.62 86 THR A C 1
ATOM 690 O O . THR A 1 86 ? -11.423 2.634 19.769 1.00 92.62 86 THR A O 1
ATOM 693 N N . PRO A 1 87 ? -11.485 4.871 19.710 1.00 94.00 87 PRO A N 1
ATOM 694 C CA . PRO A 1 87 ? -10.255 4.978 18.927 1.00 94.00 87 PRO A CA 1
ATOM 695 C C . PRO A 1 87 ? -9.043 4.472 19.714 1.00 94.00 87 PRO A C 1
ATOM 697 O O . PRO A 1 87 ? -8.784 4.934 20.827 1.00 94.00 87 PRO A O 1
ATOM 700 N N . ARG A 1 88 ? -8.272 3.552 19.127 1.00 95.12 88 ARG A N 1
ATOM 701 C CA . ARG A 1 88 ? -7.058 2.982 19.731 1.00 95.12 88 ARG A CA 1
ATOM 702 C C . ARG A 1 88 ? -5.859 3.145 18.809 1.00 95.12 88 ARG A C 1
ATOM 704 O O . ARG A 1 88 ? -5.950 2.884 17.605 1.00 95.12 88 ARG A O 1
ATOM 711 N N . LEU A 1 89 ? -4.722 3.550 19.371 1.00 96.38 89 LEU A N 1
ATOM 712 C CA . LEU A 1 89 ? -3.439 3.482 18.674 1.00 96.38 89 LEU A CA 1
ATOM 713 C C . LEU A 1 89 ? -2.896 2.055 18.733 1.00 96.38 89 LEU A C 1
ATOM 715 O O . LEU A 1 89 ? -3.189 1.301 19.660 1.00 96.38 89 LEU A O 1
ATOM 719 N N . TRP A 1 90 ? -2.025 1.703 17.788 1.00 95.81 90 TRP A N 1
ATOM 720 C CA . TRP A 1 90 ? -1.327 0.414 17.790 1.00 95.81 90 TRP A CA 1
ATOM 721 C C . TRP A 1 90 ? -0.611 0.112 19.118 1.00 95.81 90 TRP A C 1
ATOM 723 O O . TRP A 1 90 ? -0.590 -1.029 19.583 1.00 95.81 90 TRP A O 1
ATOM 733 N N . THR A 1 91 ? -0.043 1.140 19.751 1.00 94.88 91 THR A N 1
ATOM 734 C CA . THR A 1 91 ? 0.648 1.041 21.044 1.00 94.88 91 THR A CA 1
ATOM 735 C C . THR A 1 91 ? -0.282 0.715 22.206 1.00 94.88 91 THR A C 1
ATOM 737 O O . THR A 1 91 ? 0.168 0.117 23.183 1.00 94.88 91 THR A O 1
ATOM 740 N N . ASP A 1 92 ? -1.565 1.057 22.090 1.00 94.25 92 ASP A N 1
ATOM 741 C CA . ASP A 1 92 ? -2.567 0.863 23.140 1.00 94.25 92 ASP A CA 1
ATOM 742 C C . ASP A 1 92 ? -3.153 -0.553 23.116 1.00 94.25 92 ASP A C 1
ATOM 744 O O . ASP A 1 92 ? -3.940 -0.920 23.995 1.00 94.25 92 ASP A O 1
ATOM 748 N N . LEU A 1 93 ? -2.808 -1.348 22.098 1.00 93.44 93 LEU A N 1
ATOM 749 C CA . LEU A 1 93 ? -3.347 -2.684 21.906 1.00 93.44 93 LEU A CA 1
ATOM 750 C C . LEU A 1 93 ? -2.616 -3.730 22.764 1.00 93.44 93 LEU A C 1
ATOM 752 O O . LEU A 1 93 ? -1.374 -3.828 22.745 1.00 93.44 93 LEU A O 1
ATOM 756 N N . PRO A 1 94 ? -3.365 -4.616 23.444 1.00 94.50 94 PRO A N 1
ATOM 757 C CA . PRO A 1 94 ? -2.814 -5.810 24.061 1.00 94.50 94 PRO A CA 1
ATOM 758 C C . PRO A 1 94 ? -1.991 -6.645 23.071 1.00 94.50 94 PRO A C 1
ATOM 760 O O . PRO A 1 94 ? -2.255 -6.705 21.870 1.00 94.50 94 PRO A O 1
ATOM 763 N N . GLN A 1 95 ? -0.995 -7.369 23.584 1.00 94.62 95 GLN A N 1
ATOM 764 C CA . GLN A 1 95 ? -0.136 -8.224 22.755 1.00 94.62 95 GLN A CA 1
ATOM 765 C C . GLN A 1 95 ? -0.926 -9.294 21.976 1.00 94.62 95 GLN A C 1
ATOM 767 O O . GLN A 1 95 ? -0.498 -9.730 20.910 1.00 94.62 95 GLN A O 1
ATOM 772 N N . VAL A 1 96 ? -2.057 -9.761 22.512 1.00 94.50 96 VAL A N 1
ATOM 773 C CA . VAL A 1 96 ? -2.924 -10.744 21.842 1.00 94.50 96 VAL A CA 1
ATOM 774 C C . VAL A 1 96 ? -3.539 -10.155 20.571 1.00 94.50 96 VAL A C 1
ATOM 776 O O . VAL A 1 96 ? -3.473 -10.788 19.522 1.00 94.50 96 VAL A O 1
ATOM 779 N N . GLU A 1 97 ? -4.046 -8.925 20.631 1.00 93.38 97 GLU A N 1
ATOM 780 C CA . GLU A 1 97 ? -4.631 -8.239 19.474 1.00 93.38 97 GLU A CA 1
ATOM 781 C C . GLU A 1 97 ? -3.572 -7.901 18.430 1.00 93.38 97 GLU A C 1
ATOM 783 O O . GLU A 1 97 ? -3.756 -8.195 17.252 1.00 93.38 97 GLU A O 1
ATOM 788 N N . ARG A 1 98 ? -2.405 -7.403 18.859 1.00 94.94 98 ARG A N 1
ATOM 789 C CA . ARG A 1 98 ? -1.281 -7.162 17.941 1.00 94.94 98 ARG A CA 1
ATOM 790 C C . ARG A 1 98 ? -0.855 -8.434 17.208 1.00 94.94 98 ARG A C 1
ATOM 792 O O . ARG A 1 98 ? -0.599 -8.393 16.010 1.00 94.94 98 ARG A O 1
ATOM 799 N N . ARG A 1 99 ? -0.826 -9.581 17.899 1.00 93.62 99 ARG A N 1
ATOM 800 C CA . ARG A 1 99 ? -0.549 -10.884 17.270 1.00 93.62 99 ARG A CA 1
ATOM 801 C C . ARG A 1 99 ? -1.620 -11.269 16.255 1.00 93.62 99 ARG A C 1
ATOM 803 O O . ARG A 1 99 ? -1.259 -11.689 15.163 1.00 93.62 99 ARG A O 1
ATOM 810 N N . ARG A 1 100 ? -2.902 -11.100 16.595 1.00 93.12 100 ARG A N 1
ATOM 811 C CA . ARG A 1 100 ? -4.020 -11.347 15.671 1.00 93.12 100 ARG A CA 1
ATOM 812 C C . ARG A 1 100 ? -3.897 -10.485 14.413 1.00 93.12 100 ARG A C 1
ATOM 814 O O . ARG A 1 100 ? -4.032 -11.011 13.316 1.00 93.12 100 ARG A O 1
ATOM 821 N N . PHE A 1 101 ? -3.584 -9.198 14.559 1.00 94.06 101 PHE A N 1
ATOM 822 C CA . PHE A 1 101 ? -3.381 -8.300 13.420 1.00 94.06 101 PHE A CA 1
ATOM 823 C C . PHE A 1 101 ? -2.222 -8.752 12.529 1.00 94.06 101 PHE A C 1
ATOM 825 O O . PHE A 1 101 ? -2.381 -8.865 11.320 1.00 94.06 101 PHE A O 1
ATOM 832 N N . CYS A 1 102 ? -1.068 -9.080 13.119 1.00 92.56 102 CYS A N 1
ATOM 833 C CA . CYS A 1 102 ? 0.107 -9.528 12.366 1.00 92.56 102 CYS A CA 1
ATOM 834 C C . CYS A 1 102 ? -0.074 -10.887 11.665 1.00 92.56 102 CYS A C 1
ATOM 836 O O . CYS A 1 102 ? 0.740 -11.234 10.815 1.00 92.56 102 CYS A O 1
ATOM 838 N N . GLN A 1 103 ? -1.094 -11.669 12.028 1.00 92.25 103 GLN A N 1
ATOM 839 C CA . GLN A 1 103 ? -1.446 -12.913 11.334 1.00 92.25 103 GLN A CA 1
ATOM 840 C C . GLN A 1 103 ? -2.277 -12.668 10.067 1.00 92.25 103 GLN A C 1
ATOM 842 O O . GLN A 1 103 ? -2.396 -13.572 9.239 1.00 92.25 103 GLN A O 1
ATOM 847 N N . MET A 1 104 ? -2.838 -11.467 9.893 1.00 9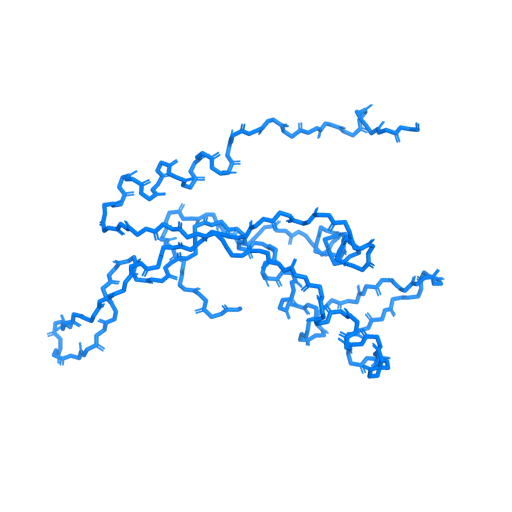1.56 104 MET A N 1
ATOM 848 C CA . MET A 1 104 ? -3.572 -11.117 8.681 1.00 91.56 104 MET A CA 1
ATOM 849 C C . MET A 1 104 ? -2.617 -11.052 7.491 1.00 91.56 104 MET A C 1
ATOM 851 O O . MET A 1 104 ? -1.547 -10.444 7.549 1.00 91.56 104 MET A O 1
ATOM 855 N N . THR A 1 105 ? -3.006 -11.692 6.391 1.00 91.62 105 THR A N 1
ATOM 856 C CA . THR A 1 105 ? -2.175 -11.765 5.189 1.00 91.62 105 THR A CA 1
ATOM 857 C C . THR A 1 105 ? -2.533 -10.638 4.234 1.00 91.62 105 THR A C 1
ATOM 859 O O . THR A 1 105 ? -3.661 -10.559 3.759 1.00 91.62 105 THR A O 1
ATOM 862 N N . PHE A 1 106 ? -1.546 -9.809 3.891 1.00 94.31 106 PHE A N 1
ATOM 863 C CA . PHE A 1 106 ? -1.632 -8.931 2.731 1.00 94.31 106 PHE A CA 1
ATOM 864 C C . PHE A 1 106 ? -0.839 -9.555 1.583 1.00 94.31 106 PHE A C 1
ATOM 866 O O . PHE A 1 106 ? 0.390 -9.620 1.633 1.00 94.31 106 PHE A O 1
ATOM 873 N N . ALA A 1 107 ? -1.540 -10.074 0.575 1.00 95.69 107 ALA A N 1
ATOM 874 C CA . ALA A 1 107 ? -0.912 -10.859 -0.480 1.00 95.69 107 ALA A CA 1
ATOM 875 C C . ALA A 1 107 ? 0.043 -10.008 -1.337 1.00 95.69 107 ALA A C 1
ATOM 877 O O . ALA A 1 107 ? -0.317 -8.928 -1.810 1.00 95.69 107 ALA A O 1
ATOM 878 N N . LYS A 1 108 ? 1.250 -10.526 -1.579 1.00 95.88 108 LYS A N 1
ATOM 879 C CA . LYS A 1 108 ? 2.207 -9.958 -2.534 1.00 95.88 108 LYS A CA 1
ATOM 880 C C . LYS A 1 108 ? 1.980 -10.583 -3.907 1.00 95.88 108 LYS A C 1
ATOM 882 O O . LYS A 1 108 ? 2.055 -11.800 -4.049 1.00 95.88 108 LYS A O 1
ATOM 887 N N . ALA A 1 109 ? 1.729 -9.754 -4.909 1.00 96.69 109 ALA A N 1
ATOM 888 C CA . ALA A 1 109 ? 1.814 -10.119 -6.315 1.00 96.69 109 ALA A CA 1
ATOM 889 C C . ALA A 1 109 ? 3.116 -9.565 -6.904 1.00 96.69 109 ALA A C 1
ATOM 891 O O . ALA A 1 109 ? 3.606 -8.516 -6.470 1.00 96.69 109 ALA A O 1
ATOM 892 N N . CYS A 1 110 ? 3.654 -10.251 -7.911 1.00 96.88 110 CYS A N 1
ATOM 893 C CA . CYS A 1 110 ? 4.961 -9.931 -8.470 1.00 96.88 110 CYS A CA 1
ATOM 894 C C . CYS A 1 110 ? 4.941 -9.989 -9.997 1.00 96.88 110 CYS A C 1
ATOM 896 O O . CYS A 1 110 ? 4.274 -10.839 -10.588 1.00 96.88 110 CYS A O 1
ATOM 898 N N . ILE A 1 111 ? 5.707 -9.101 -10.621 1.00 96.88 111 ILE A N 1
ATOM 899 C CA . ILE A 1 111 ? 6.164 -9.235 -12.007 1.00 96.88 111 ILE A CA 1
ATOM 900 C C . ILE A 1 111 ? 7.673 -9.015 -12.051 1.00 96.88 111 ILE A C 1
ATOM 902 O O . ILE A 1 111 ? 8.253 -8.522 -11.087 1.00 96.88 111 ILE A O 1
ATOM 906 N N . GLN A 1 112 ? 8.304 -9.365 -13.164 1.00 96.88 112 GLN A N 1
ATOM 907 C CA . GLN A 1 112 ? 9.719 -9.099 -13.387 1.00 96.88 112 GLN A CA 1
ATOM 908 C C . GLN A 1 112 ? 9.887 -8.501 -14.778 1.00 96.88 112 GLN A C 1
ATOM 910 O O . GLN A 1 112 ? 9.651 -9.174 -15.781 1.00 96.88 112 GLN A O 1
ATOM 915 N N . SER A 1 113 ? 10.246 -7.222 -14.841 1.00 96.31 113 SER A N 1
ATOM 916 C CA . SER A 1 113 ? 10.539 -6.541 -16.099 1.00 96.31 113 SER A CA 1
ATOM 917 C C . SER A 1 113 ? 11.463 -5.346 -15.896 1.00 96.31 113 SER A C 1
ATOM 919 O O . SER A 1 113 ? 11.412 -4.671 -14.870 1.00 96.31 113 SER A O 1
ATOM 921 N N . TRP A 1 114 ? 12.260 -5.063 -16.922 1.00 96.44 114 TRP A N 1
ATOM 922 C CA . TRP A 1 114 ? 13.034 -3.827 -17.061 1.00 96.44 114 TRP A CA 1
ATOM 923 C C . TRP A 1 114 ? 12.412 -2.848 -18.067 1.00 96.44 114 TRP A C 1
ATOM 925 O O . TRP A 1 114 ? 12.911 -1.739 -18.232 1.00 96.44 114 TRP A O 1
ATOM 935 N N . ASP A 1 115 ? 11.349 -3.259 -18.762 1.00 96.38 115 ASP A N 1
ATOM 936 C CA . ASP A 1 115 ? 10.634 -2.430 -19.730 1.00 96.38 115 ASP A CA 1
ATOM 937 C C . ASP A 1 115 ? 9.625 -1.522 -19.016 1.00 96.38 115 ASP A C 1
ATOM 939 O O . ASP A 1 115 ? 8.566 -1.977 -18.571 1.00 96.38 115 ASP A O 1
ATOM 943 N N . GLU A 1 116 ? 9.938 -0.227 -18.945 1.00 96.06 116 GLU A N 1
ATOM 944 C CA . GLU A 1 116 ? 9.071 0.792 -18.353 1.00 96.06 116 GLU A CA 1
ATOM 945 C C . GLU A 1 116 ? 7.668 0.809 -18.978 1.00 96.06 116 GLU A C 1
ATOM 947 O O . GLU A 1 116 ? 6.683 1.001 -18.260 1.00 96.06 116 GLU A O 1
ATOM 952 N N . GLN A 1 117 ? 7.537 0.584 -20.290 1.00 96.50 117 GLN A N 1
ATOM 953 C CA . GLN A 1 117 ? 6.232 0.613 -20.955 1.00 96.50 117 GLN A CA 1
ATOM 954 C C . GLN A 1 117 ? 5.345 -0.532 -20.466 1.00 96.50 117 GLN A C 1
ATOM 956 O O . GLN A 1 117 ? 4.155 -0.330 -20.204 1.00 96.50 117 GLN A O 1
ATOM 961 N N . LEU A 1 118 ? 5.927 -1.719 -20.273 1.00 96.31 118 LEU A N 1
ATOM 962 C CA . LEU A 1 118 ? 5.229 -2.844 -19.661 1.00 96.31 118 LEU A CA 1
ATOM 963 C C . LEU A 1 118 ? 4.840 -2.534 -18.210 1.00 96.31 118 LEU A C 1
ATOM 965 O O . LEU A 1 118 ? 3.698 -2.789 -17.827 1.00 96.31 118 LEU A O 1
ATOM 969 N N . LEU A 1 119 ? 5.748 -1.962 -17.414 1.00 96.75 119 LEU A N 1
ATOM 970 C CA . LEU A 1 119 ? 5.474 -1.615 -16.014 1.00 96.75 119 LEU A CA 1
ATOM 971 C C . LEU A 1 119 ? 4.330 -0.599 -15.890 1.00 96.75 119 LEU A C 1
ATOM 973 O O . LEU A 1 119 ? 3.421 -0.800 -15.082 1.00 96.75 119 LEU A O 1
ATOM 977 N N . ARG A 1 120 ? 4.323 0.440 -16.734 1.00 96.31 120 ARG A N 1
ATOM 978 C CA . ARG A 1 120 ? 3.236 1.430 -16.817 1.00 96.31 120 ARG A CA 1
ATOM 979 C C . ARG A 1 120 ? 1.916 0.787 -17.224 1.00 96.31 120 ARG A C 1
ATOM 981 O O . ARG A 1 120 ? 0.901 1.016 -16.579 1.00 96.31 120 ARG A O 1
ATOM 988 N N . LYS A 1 121 ? 1.928 -0.086 -18.234 1.00 95.62 121 LYS A N 1
ATOM 989 C CA . LYS A 1 121 ? 0.725 -0.816 -18.654 1.00 95.62 121 LYS A CA 1
ATOM 990 C C . LYS A 1 121 ? 0.156 -1.667 -17.518 1.00 95.62 121 LYS A C 1
ATOM 992 O O . LYS A 1 121 ? -1.054 -1.695 -17.320 1.00 95.62 121 LYS A O 1
ATOM 997 N N . VAL A 1 122 ? 1.008 -2.370 -16.771 1.00 94.88 122 VAL A N 1
ATOM 998 C CA . VAL A 1 122 ? 0.571 -3.183 -15.627 1.00 94.88 122 VAL A CA 1
ATOM 999 C C . VAL A 1 122 ? 0.027 -2.306 -14.497 1.00 94.88 122 VAL A C 1
ATOM 1001 O O . VAL A 1 122 ? -0.999 -2.652 -13.907 1.00 94.88 122 VAL A O 1
ATOM 1004 N N . TYR A 1 123 ? 0.671 -1.170 -14.222 1.00 94.06 123 TYR A N 1
ATOM 1005 C CA . TYR A 1 123 ? 0.157 -0.168 -13.290 1.00 94.06 123 TYR A CA 1
ATOM 1006 C C . TYR A 1 123 ? -1.242 0.306 -13.687 1.00 94.06 123 TYR A C 1
ATOM 1008 O O . TYR A 1 123 ? -2.159 0.236 -12.869 1.00 94.06 123 TYR A O 1
ATOM 1016 N N . ASP A 1 124 ? -1.428 0.703 -14.945 1.00 92.94 124 ASP A N 1
ATOM 1017 C CA . ASP A 1 124 ? -2.706 1.213 -15.437 1.00 92.94 124 ASP A CA 1
ATOM 1018 C C . ASP A 1 124 ? -3.805 0.150 -15.363 1.00 92.94 124 ASP A C 1
ATOM 1020 O O . ASP A 1 124 ? -4.912 0.430 -14.905 1.00 92.94 124 ASP A O 1
ATOM 1024 N N . LEU A 1 125 ? -3.496 -1.097 -15.731 1.00 91.94 125 LEU A N 1
ATOM 1025 C CA . LEU A 1 125 ? -4.437 -2.215 -15.615 1.00 91.94 125 LEU A CA 1
ATOM 1026 C C . LEU A 1 125 ? -4.895 -2.438 -14.169 1.00 91.94 125 LEU A C 1
ATOM 1028 O O . LEU A 1 125 ? -6.062 -2.751 -13.936 1.00 91.94 125 LEU A O 1
ATOM 1032 N N . ARG A 1 126 ? -4.000 -2.273 -13.191 1.00 88.75 126 ARG A N 1
ATOM 1033 C CA . ARG A 1 126 ? -4.340 -2.404 -11.767 1.00 88.75 126 ARG A CA 1
ATOM 1034 C C . ARG A 1 126 ? -5.086 -1.189 -11.224 1.00 88.75 126 ARG A C 1
ATOM 1036 O O . ARG A 1 126 ? -5.999 -1.366 -10.423 1.00 88.75 126 ARG A O 1
ATOM 1043 N N . ALA A 1 127 ? -4.717 0.017 -11.646 1.00 87.12 127 ALA A N 1
ATOM 1044 C CA . ALA A 1 127 ? -5.281 1.261 -11.131 1.00 87.12 127 ALA A CA 1
ATOM 1045 C C . ALA A 1 127 ? -6.638 1.623 -11.759 1.00 87.12 127 ALA A C 1
ATOM 1047 O O . ALA A 1 127 ? -7.483 2.201 -11.077 1.00 87.12 127 ALA A O 1
ATOM 1048 N N . PHE A 1 128 ? -6.853 1.278 -13.032 1.00 85.44 128 PHE A N 1
ATOM 1049 C CA . PHE A 1 128 ? -8.015 1.698 -13.829 1.00 85.44 128 PHE A CA 1
ATOM 1050 C C . PHE A 1 128 ? -8.840 0.531 -14.387 1.00 85.44 128 PHE A C 1
ATOM 1052 O O . PHE A 1 128 ? -9.791 0.754 -15.131 1.00 85.44 128 PHE A O 1
ATOM 1059 N N . GLY A 1 129 ? -8.508 -0.715 -14.036 1.00 80.19 129 GLY A N 1
ATOM 1060 C CA . GLY A 1 129 ? -9.206 -1.903 -14.539 1.00 80.19 129 GLY A CA 1
ATOM 1061 C C . GLY A 1 129 ? -10.662 -2.052 -14.078 1.00 80.19 129 GLY A C 1
ATOM 1062 O O . GLY A 1 129 ? -11.372 -2.903 -14.607 1.00 80.19 129 GLY A O 1
ATOM 1063 N N . GLY A 1 130 ? -11.123 -1.248 -13.115 1.00 79.44 130 GLY A N 1
ATOM 1064 C CA . GLY A 1 130 ? -12.494 -1.278 -12.607 1.00 79.44 130 GLY A CA 1
ATOM 1065 C C . GLY A 1 130 ? -13.092 0.118 -12.443 1.00 79.44 130 GLY A C 1
ATOM 1066 O O . GLY A 1 130 ? -12.387 1.082 -12.149 1.00 79.44 130 GLY A O 1
ATOM 1067 N N . THR A 1 131 ? -14.410 0.220 -12.609 1.00 82.00 131 THR A N 1
ATOM 1068 C CA . THR A 1 131 ? -15.174 1.426 -12.267 1.00 82.00 131 THR A CA 1
ATOM 1069 C C . THR A 1 131 ? -15.513 1.396 -10.781 1.00 82.00 131 THR A C 1
ATOM 1071 O O . THR A 1 131 ? -16.036 0.401 -10.283 1.00 82.00 131 THR A O 1
ATOM 1074 N N . ALA A 1 132 ? -15.198 2.474 -10.060 1.00 83.81 132 ALA A N 1
ATOM 1075 C CA . ALA A 1 132 ? -15.555 2.584 -8.651 1.00 83.81 132 ALA A CA 1
ATOM 1076 C C . ALA A 1 132 ? -17.082 2.627 -8.482 1.00 83.81 132 ALA A C 1
ATOM 1078 O O . ALA A 1 132 ? -17.768 3.306 -9.246 1.00 83.81 132 ALA A O 1
ATOM 1079 N N . HIS A 1 133 ? -17.590 1.933 -7.463 1.00 82.94 133 HIS A N 1
ATOM 1080 C CA . HIS A 1 133 ? -18.992 2.045 -7.072 1.00 82.94 133 HIS A CA 1
ATOM 1081 C C . HIS A 1 133 ? -19.280 3.439 -6.500 1.00 82.94 133 HIS A C 1
ATOM 1083 O O . HIS A 1 133 ? -18.409 4.059 -5.879 1.00 82.94 133 HIS A O 1
ATOM 1089 N N . THR A 1 134 ? -20.503 3.919 -6.694 1.00 87.38 134 THR A N 1
ATOM 1090 C CA . THR A 1 134 ? -20.999 5.178 -6.129 1.00 87.38 134 THR A CA 1
ATOM 1091 C C . THR A 1 134 ? -21.692 4.948 -4.782 1.00 87.38 134 THR A C 1
ATOM 1093 O O . THR A 1 134 ? -22.044 3.825 -4.427 1.00 87.38 134 THR A O 1
ATOM 1096 N N . GLU A 1 135 ? -21.863 6.005 -3.983 1.00 86.12 135 GLU A N 1
ATOM 1097 C CA . GLU A 1 135 ? -22.443 5.896 -2.631 1.00 86.12 135 GLU A CA 1
ATOM 1098 C C . GLU A 1 135 ? -23.882 5.346 -2.632 1.00 86.12 135 GLU A C 1
ATOM 1100 O O . GLU A 1 135 ? -24.267 4.640 -1.704 1.00 86.12 135 GLU A O 1
ATOM 1105 N N . ASP A 1 136 ? -24.653 5.606 -3.689 1.00 89.88 136 ASP A N 1
ATOM 1106 C CA . ASP A 1 136 ? -26.005 5.073 -3.901 1.00 89.88 136 ASP A CA 1
ATOM 1107 C C . ASP A 1 136 ? -26.037 3.566 -4.218 1.00 89.88 136 ASP A C 1
ATOM 1109 O O . ASP A 1 136 ? -27.091 2.946 -4.120 1.00 89.88 136 ASP A O 1
ATOM 1113 N N . GLN A 1 137 ? -24.891 2.960 -4.546 1.00 89.38 137 GLN A N 1
ATOM 1114 C CA . GLN A 1 137 ? -24.759 1.533 -4.869 1.00 89.38 137 GLN A CA 1
ATOM 1115 C C . GLN A 1 137 ? -24.343 0.675 -3.668 1.00 89.38 137 GLN A C 1
ATOM 1117 O O . GLN A 1 137 ? -23.993 -0.497 -3.830 1.00 89.38 137 GLN A O 1
ATOM 1122 N N . ARG A 1 138 ? -24.336 1.234 -2.452 1.00 84.94 138 ARG A N 1
ATOM 1123 C CA . ARG A 1 138 ? -24.065 0.452 -1.241 1.00 84.94 138 ARG A CA 1
ATOM 1124 C C . ARG A 1 138 ? -25.118 -0.644 -1.078 1.00 84.94 138 ARG A C 1
ATOM 1126 O O . ARG A 1 138 ? -26.304 -0.404 -1.278 1.00 84.94 138 ARG A O 1
ATOM 1133 N N . ALA A 1 139 ? -24.671 -1.836 -0.682 1.00 83.19 139 ALA A N 1
ATOM 1134 C CA . ALA A 1 139 ? -25.552 -2.929 -0.291 1.00 83.19 139 ALA A CA 1
ATOM 1135 C C . ALA A 1 139 ? -26.261 -2.539 1.018 1.00 83.19 139 ALA A C 1
ATOM 1137 O O . ALA A 1 139 ? -25.714 -2.741 2.099 1.00 83.19 139 ALA A O 1
ATOM 1138 N N . SER A 1 140 ? -27.400 -1.856 0.901 1.00 64.44 140 SER A N 1
ATOM 1139 C CA . SER A 1 140 ? -28.269 -1.459 2.013 1.00 64.44 140 SER A CA 1
ATOM 1140 C C . SER A 1 140 ? -28.846 -2.663 2.742 1.00 64.44 140 SER A C 1
ATOM 1142 O O . SER A 1 140 ? -29.282 -3.591 2.020 1.00 64.44 140 SER A O 1
#

pLDDT: mean 92.81, std 4.87, range [64.44, 97.56]

Sequence (140 aa):
MGFPLPSWQRPLCWTAEQKTRFIESIWAGVDIGSYLVNEAWEYQEDSRGASVYREFSEVLLDGQQRLTAIEDYLLGKIAVPDDSGTPRLWTDLPQVERRRFCQMTFAKACIQSWDEQLLRKVYDLRAFGGTAHTEDQRAS

Foldseek 3Di:
DPAAADPPDDDQDDDLVNLQVLLVCLVVLHDSAAWEWACAWDWDADPVRDTDIDPRHGHTLGCVNVVVSVVCQCVQVHFHADPVGDTDGPVRDDPVVVVVSVPRDHHYHYDHDPDPVVSVVVSCCVPPVDDDDDPVPDPD